Protein AF-A0A3S5ADU7-F1 (afdb_monomer_lite)

Radius of gyration: 14.95 Å; chains: 1; bounding box: 39×35×37 Å

pLDDT: mean 92.27, std 6.53, range [70.06, 98.0]

InterPro domains:
  IPR007109 Brix domain [PF04427] (1-103)
  IPR007109 Brix domain [PS50833] (1-103)
  IPR044281 U3 snoRNP protein/Ribosome production factor 1 [PTHR22734] (1-103)

Secondary structure (DSSP, 8-state):
--EEEEEEEETTEEEEEEEEETTT--EEEEE--S---HHHHHHTT----PPPP-SPPEEEEES--SHHHHHHHHHHHTTSPPPPTT---EEEEEEETTEEEE-

Structure (mmCIF, N/CA/C/O backbone):
data_AF-A0A3S5ADU7-F1
#
_entry.id   AF-A0A3S5ADU7-F1
#
loop_
_atom_site.group_PDB
_atom_site.id
_atom_site.type_symbol
_atom_site.label_atom_id
_atom_site.label_alt_id
_atom_site.label_comp_id
_atom_site.label_asym_id
_atom_site.label_entity_id
_atom_site.label_seq_id
_atom_site.pdbx_PDB_ins_code
_atom_site.Cartn_x
_atom_site.Cartn_y
_atom_site.Cartn_z
_atom_site.occupancy
_atom_site.B_iso_or_equiv
_atom_site.auth_seq_id
_atom_site.auth_comp_id
_atom_site.auth_asym_id
_atom_site.auth_atom_id
_atom_site.pdbx_PDB_model_num
ATOM 1 N N . VAL A 1 1 ? -16.856 -7.623 -3.854 1.00 73.25 1 VAL A N 1
ATOM 2 C CA . VAL A 1 1 ? -15.471 -7.119 -3.997 1.00 73.25 1 VAL A CA 1
ATOM 3 C C . VAL A 1 1 ? -15.407 -5.799 -3.259 1.00 73.25 1 VAL A C 1
ATOM 5 O O . VAL A 1 1 ? -16.233 -4.946 -3.556 1.00 73.25 1 VAL A O 1
ATOM 8 N N . THR A 1 2 ? -14.544 -5.679 -2.251 1.00 91.25 2 THR A N 1
ATOM 9 C CA . THR A 1 2 ? -14.412 -4.461 -1.428 1.00 91.25 2 THR A CA 1
ATOM 10 C C . THR A 1 2 ? -13.353 -3.518 -1.977 1.00 91.25 2 THR A C 1
ATOM 12 O O . THR A 1 2 ? -13.516 -2.312 -1.874 1.00 91.25 2 THR A O 1
ATOM 15 N N . ASP A 1 3 ? -12.320 -4.062 -2.620 1.00 95.06 3 ASP A N 1
ATOM 16 C CA . ASP A 1 3 ? -11.136 -3.320 -3.037 1.00 95.06 3 ASP A CA 1
ATOM 17 C C . ASP A 1 3 ? -10.681 -3.756 -4.426 1.00 95.06 3 ASP A C 1
ATOM 19 O O . ASP A 1 3 ? -10.745 -4.938 -4.775 1.00 95.06 3 ASP A O 1
ATOM 23 N N . VAL A 1 4 ? -10.183 -2.800 -5.206 1.00 96.50 4 VAL A N 1
ATOM 24 C CA . VAL A 1 4 ? -9.485 -3.031 -6.471 1.00 96.50 4 VAL A CA 1
ATOM 25 C C . VAL A 1 4 ? -8.054 -2.544 -6.317 1.00 96.50 4 VAL A C 1
ATOM 27 O O . VAL A 1 4 ? -7.813 -1.388 -5.967 1.00 96.50 4 VAL A O 1
ATOM 30 N N . ILE A 1 5 ? -7.106 -3.435 -6.597 1.00 96.94 5 ILE A N 1
ATOM 31 C CA . ILE A 1 5 ? -5.678 -3.129 -6.598 1.00 96.94 5 ILE A CA 1
ATOM 32 C C . ILE A 1 5 ? -5.164 -3.272 -8.028 1.00 96.94 5 ILE A C 1
ATOM 34 O O . ILE A 1 5 ? -5.277 -4.342 -8.622 1.00 96.94 5 ILE A O 1
ATOM 38 N N . VAL A 1 6 ? -4.594 -2.196 -8.566 1.00 97.44 6 VAL A N 1
ATOM 39 C CA . VAL A 1 6 ? -3.959 -2.176 -9.888 1.00 97.44 6 VAL A CA 1
ATOM 40 C C . VAL A 1 6 ? -2.468 -1.937 -9.703 1.00 97.44 6 VAL A C 1
ATOM 42 O O . VAL A 1 6 ? -2.063 -0.966 -9.063 1.00 97.44 6 VAL A O 1
ATOM 45 N N . LEU A 1 7 ? 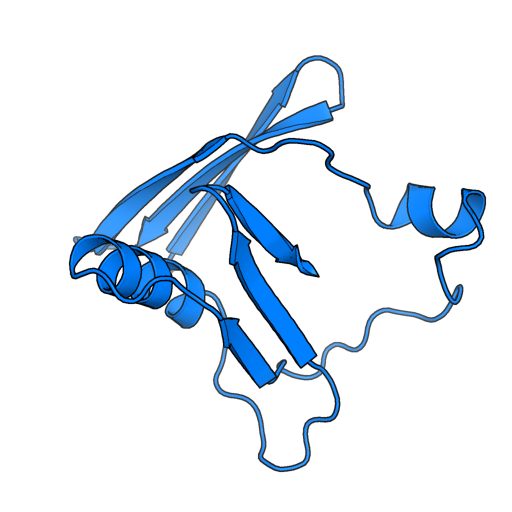-1.660 -2.834 -10.259 1.00 97.31 7 LEU A N 1
ATOM 46 C CA . LEU A 1 7 ? -0.209 -2.711 -10.321 1.00 97.31 7 LEU A CA 1
ATOM 47 C C . LEU A 1 7 ? 0.185 -2.339 -11.744 1.00 97.31 7 LEU A C 1
ATOM 49 O O . LEU A 1 7 ? -0.203 -3.026 -12.687 1.00 97.31 7 LEU A O 1
ATOM 53 N N . ASN A 1 8 ? 0.962 -1.270 -11.870 1.00 97.19 8 ASN A N 1
ATOM 54 C CA . ASN A 1 8 ? 1.618 -0.913 -13.117 1.00 97.19 8 ASN A CA 1
ATOM 55 C C . ASN A 1 8 ? 3.101 -1.266 -13.029 1.00 97.19 8 ASN A C 1
ATOM 57 O O . ASN A 1 8 ? 3.698 -1.282 -11.945 1.00 97.19 8 ASN A O 1
ATOM 61 N N . GLU A 1 9 ? 3.678 -1.545 -14.188 1.00 97.00 9 GLU A N 1
ATOM 62 C CA . GLU A 1 9 ? 5.094 -1.826 -14.331 1.00 97.00 9 GLU A CA 1
ATOM 63 C C . GLU A 1 9 ? 5.692 -1.100 -15.530 1.00 97.00 9 GLU A C 1
ATOM 65 O O . GLU A 1 9 ? 5.020 -0.819 -16.525 1.00 97.00 9 GLU A O 1
ATOM 70 N N . THR A 1 10 ? 7.000 -0.887 -15.449 1.00 96.06 10 THR A N 1
ATOM 71 C CA . THR A 1 10 ? 7.830 -0.480 -16.573 1.00 96.06 10 THR A CA 1
ATOM 72 C C . THR A 1 10 ? 8.926 -1.525 -16.756 1.00 96.06 10 THR A C 1
ATOM 74 O O . THR A 1 10 ? 9.807 -1.677 -15.911 1.00 96.06 10 THR A O 1
ATOM 77 N N . ARG A 1 11 ? 8.892 -2.244 -17.888 1.00 94.06 11 ARG A N 1
ATOM 78 C CA . ARG A 1 11 ? 9.909 -3.241 -18.288 1.00 94.06 11 ARG A CA 1
ATOM 79 C C . ARG A 1 11 ? 10.140 -4.343 -17.238 1.00 94.06 11 ARG A C 1
ATOM 81 O O . ARG A 1 11 ? 11.286 -4.635 -16.905 1.00 94.06 11 ARG A O 1
ATOM 88 N N . GLY A 1 12 ? 9.078 -4.937 -16.697 1.00 91.56 12 GLY A N 1
ATOM 89 C CA . GLY A 1 12 ? 9.202 -5.997 -15.689 1.00 91.56 12 GLY A CA 1
ATOM 90 C C . GLY A 1 12 ? 9.399 -5.505 -14.251 1.00 91.56 12 GLY A C 1
ATOM 91 O O . GLY A 1 12 ? 9.394 -6.318 -13.330 1.00 91.56 12 GLY A O 1
ATOM 92 N N . THR A 1 13 ? 9.589 -4.196 -14.030 1.00 92.75 13 THR A N 1
ATOM 93 C CA . THR A 1 13 ? 9.738 -3.621 -12.683 1.00 92.75 13 THR A CA 1
ATOM 94 C C . THR A 1 13 ? 8.459 -2.887 -12.275 1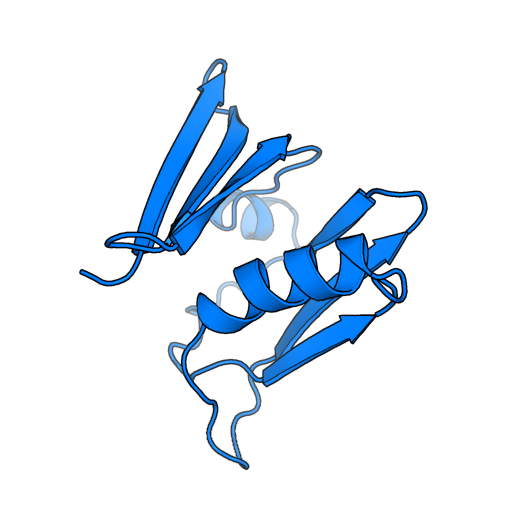.00 92.75 13 THR A C 1
ATOM 96 O O . THR A 1 13 ? 8.087 -1.925 -12.952 1.00 92.75 13 THR A O 1
ATOM 99 N N . PRO A 1 14 ? 7.792 -3.274 -11.170 1.00 95.94 14 PRO A N 1
ATOM 100 C CA . PRO A 1 14 ? 6.634 -2.545 -10.660 1.00 95.94 14 PRO A CA 1
ATOM 101 C C . PRO A 1 14 ? 7.003 -1.124 -10.226 1.00 95.94 14 PRO A C 1
ATOM 103 O O . PRO A 1 14 ? 7.943 -0.939 -9.452 1.00 95.94 14 PRO A O 1
ATOM 106 N N . ASP A 1 15 ? 6.241 -0.131 -10.681 1.00 96.81 15 ASP A N 1
ATOM 107 C CA . ASP A 1 15 ? 6.533 1.291 -10.449 1.00 96.81 15 ASP A CA 1
ATOM 108 C C . ASP A 1 15 ? 5.356 2.082 -9.861 1.00 96.81 15 ASP A C 1
ATOM 110 O O . ASP A 1 15 ? 5.560 3.139 -9.261 1.00 96.81 15 ASP A O 1
ATOM 114 N N . ALA A 1 16 ? 4.126 1.572 -9.955 1.00 97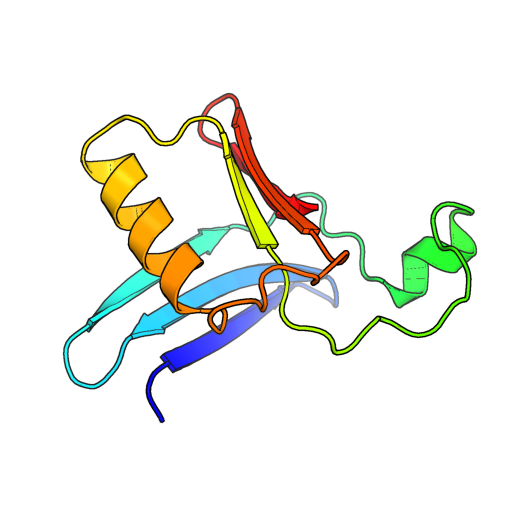.44 16 ALA A N 1
ATOM 115 C CA . ALA A 1 16 ? 2.966 2.201 -9.344 1.00 97.44 16 ALA A CA 1
ATOM 116 C C . ALA A 1 16 ? 1.952 1.185 -8.820 1.00 97.44 16 ALA A C 1
ATOM 118 O O . ALA A 1 16 ? 1.687 0.147 -9.426 1.00 97.44 16 ALA A O 1
ATOM 119 N N . LEU A 1 17 ? 1.338 1.543 -7.697 1.00 97.25 17 LEU A N 1
ATOM 120 C CA . LEU A 1 17 ? 0.268 0.803 -7.045 1.00 97.25 17 LEU A CA 1
ATOM 121 C C . LEU A 1 17 ? -0.937 1.725 -6.882 1.00 97.25 17 LEU A C 1
ATOM 123 O O . LEU A 1 17 ? -0.830 2.793 -6.280 1.00 97.25 17 LEU A O 1
ATOM 127 N N . ILE A 1 18 ? -2.092 1.313 -7.388 1.00 98.00 18 ILE A N 1
ATOM 128 C CA . ILE A 1 18 ? -3.357 2.023 -7.208 1.00 98.00 18 ILE A CA 1
ATOM 129 C C . ILE A 1 18 ? -4.273 1.147 -6.367 1.00 98.00 18 ILE A C 1
ATOM 131 O O . ILE A 1 18 ? -4.512 -0.009 -6.703 1.00 98.00 18 ILE A O 1
ATOM 135 N N . VAL A 1 19 ? -4.793 1.712 -5.285 1.00 97.69 19 VAL A N 1
ATOM 136 C CA . VAL A 1 19 ? -5.732 1.064 -4.370 1.00 97.69 19 VAL A CA 1
ATOM 137 C C . VAL A 1 19 ? -7.037 1.840 -4.404 1.00 97.69 19 VAL A C 1
ATOM 139 O O . VAL A 1 19 ? -7.037 3.029 -4.094 1.00 97.69 19 VAL A O 1
ATOM 142 N N . SER A 1 20 ? -8.138 1.184 -4.760 1.00 97.38 20 SER A N 1
ATOM 143 C CA . SER A 1 20 ? -9.472 1.782 -4.804 1.00 97.38 20 SER A CA 1
ATOM 144 C C . SER A 1 20 ? -10.451 0.977 -3.957 1.00 97.38 20 SER A C 1
ATOM 146 O O . SER A 1 20 ? -10.691 -0.198 -4.228 1.00 97.38 20 SER A O 1
ATOM 148 N N . HIS A 1 21 ? -11.007 1.624 -2.935 1.00 96.69 21 HIS A N 1
ATOM 149 C CA . HIS A 1 21 ? -12.033 1.054 -2.061 1.00 96.69 21 HIS A CA 1
ATOM 150 C C . HIS A 1 21 ? -13.414 1.251 -2.711 1.00 96.69 21 HIS A C 1
ATOM 152 O O . HIS A 1 21 ? -13.775 2.365 -3.085 1.00 96.69 21 HIS A O 1
ATOM 158 N N . LEU A 1 22 ? -14.208 0.192 -2.842 1.00 95.75 22 LEU A N 1
ATOM 159 C CA . LEU A 1 22 ? -15.529 0.186 -3.481 1.00 95.75 22 LEU A CA 1
ATOM 160 C C . LEU A 1 22 ? -16.672 0.178 -2.446 1.00 95.75 22 LEU A C 1
ATOM 162 O O . LEU A 1 22 ? -16.473 -0.244 -1.307 1.00 95.75 22 LEU A O 1
ATOM 166 N N . PRO A 1 23 ? -17.902 0.580 -2.824 1.00 93.50 23 PRO A N 1
ATOM 167 C CA . PRO A 1 23 ? -18.296 1.174 -4.111 1.00 93.50 23 PRO A CA 1
ATOM 168 C C . PRO A 1 23 ? -17.997 2.678 -4.229 1.00 93.50 23 PRO A C 1
ATOM 170 O O . PRO A 1 23 ? -17.869 3.179 -5.340 1.00 93.50 23 PRO A O 1
ATOM 173 N N . PHE A 1 24 ? -17.860 3.390 -3.106 1.00 92.62 24 PHE A N 1
ATOM 174 C CA . PHE A 1 24 ? -17.650 4.849 -3.055 1.00 92.62 24 PHE A CA 1
ATOM 175 C C . PHE A 1 24 ? -16.510 5.235 -2.103 1.00 92.62 24 PHE A C 1
ATOM 177 O O . PHE A 1 24 ? -16.548 6.274 -1.442 1.00 92.62 24 PHE A O 1
ATOM 184 N N . GLY A 1 25 ? -15.521 4.355 -1.965 1.00 93.25 25 GLY A N 1
ATOM 185 C CA . GLY A 1 25 ? -14.357 4.593 -1.129 1.00 93.25 25 GLY A CA 1
ATOM 186 C C . GLY A 1 25 ? -13.277 5.412 -1.846 1.00 93.25 25 GLY A C 1
ATOM 187 O O . GLY A 1 25 ? -13.388 5.743 -3.029 1.00 93.25 25 GLY A O 1
ATOM 188 N N . PRO A 1 26 ? -12.219 5.802 -1.121 1.00 97.00 26 PRO A N 1
ATOM 189 C CA . PRO A 1 26 ? -11.121 6.562 -1.698 1.00 97.00 26 PRO A CA 1
ATOM 190 C C . PRO A 1 26 ? -10.283 5.723 -2.669 1.00 97.00 26 PRO A C 1
ATOM 192 O O . PRO A 1 26 ? -10.105 4.517 -2.487 1.00 97.00 26 PRO A O 1
ATOM 195 N N . THR A 1 27 ? -9.669 6.415 -3.630 1.00 97.19 27 THR A N 1
ATOM 196 C CA . THR A 1 27 ? -8.595 5.873 -4.467 1.00 97.19 27 THR A CA 1
ATOM 197 C C . THR A 1 27 ? -7.275 6.537 -4.093 1.00 97.19 27 THR A C 1
ATOM 199 O O . THR A 1 27 ? -7.182 7.764 -4.069 1.00 97.19 27 THR A O 1
ATOM 202 N N . ALA A 1 28 ? -6.253 5.734 -3.809 1.00 97.31 28 ALA A N 1
ATOM 203 C CA . ALA A 1 28 ? -4.892 6.185 -3.549 1.00 97.31 28 ALA A CA 1
ATOM 204 C C . ALA A 1 28 ? -3.941 5.618 -4.603 1.00 97.31 28 ALA A C 1
ATOM 206 O O . ALA A 1 28 ? -3.982 4.428 -4.909 1.00 97.31 28 ALA A O 1
ATOM 207 N N . LYS A 1 29 ? -3.076 6.480 -5.137 1.00 97.75 29 LYS A N 1
ATOM 208 C CA . LYS A 1 29 ? -1.998 6.106 -6.051 1.00 97.75 29 LYS A CA 1
ATOM 209 C C . LYS A 1 29 ? -0.667 6.286 -5.334 1.00 97.75 29 LYS A C 1
ATOM 211 O O . LYS A 1 29 ? -0.381 7.372 -4.837 1.00 97.75 29 LYS A O 1
ATOM 216 N N . PHE A 1 30 ? 0.135 5.234 -5.323 1.00 96.88 30 PHE A N 1
ATOM 217 C CA . PHE A 1 30 ? 1.478 5.207 -4.768 1.00 96.88 30 PHE A CA 1
ATOM 218 C C . PHE A 1 30 ? 2.474 4.969 -5.895 1.00 96.88 30 PHE A C 1
ATOM 220 O O . PHE A 1 30 ? 2.240 4.127 -6.763 1.00 96.88 30 PHE A O 1
ATOM 227 N N . THR A 1 31 ? 3.588 5.689 -5.860 1.00 97.12 31 THR A N 1
ATOM 228 C CA . THR A 1 31 ? 4.760 5.352 -6.670 1.00 97.12 31 THR A CA 1
ATOM 229 C C . THR A 1 31 ? 5.623 4.390 -5.868 1.00 97.12 31 THR A C 1
ATOM 231 O O . THR A 1 31 ? 5.880 4.619 -4.685 1.00 97.12 31 THR A O 1
ATOM 234 N N . LEU A 1 32 ? 6.035 3.299 -6.497 1.00 96.69 32 LEU A N 1
ATOM 235 C CA . LEU A 1 32 ? 6.874 2.282 -5.891 1.00 96.69 32 LEU A CA 1
ATOM 236 C C . LEU A 1 32 ? 8.332 2.544 -6.264 1.00 96.69 32 LEU A C 1
ATOM 238 O O . LEU A 1 32 ? 8.660 2.772 -7.425 1.00 96.69 32 LEU A O 1
ATOM 242 N N . PHE A 1 33 ? 9.211 2.475 -5.271 1.00 93.94 33 PHE A N 1
ATOM 243 C CA . PHE A 1 33 ? 10.652 2.605 -5.457 1.00 93.94 33 PHE A CA 1
ATOM 244 C C . PHE A 1 33 ? 11.356 1.452 -4.754 1.00 93.94 33 PHE A C 1
ATOM 246 O O . PHE A 1 33 ? 10.917 1.014 -3.690 1.00 93.94 33 PHE A O 1
ATOM 253 N N . ASN A 1 34 ? 12.471 0.989 -5.326 1.00 92.50 34 ASN A N 1
ATOM 254 C CA . ASN A 1 34 ? 13.301 -0.079 -4.758 1.00 92.50 34 ASN A CA 1
ATOM 255 C C . ASN A 1 34 ? 12.507 -1.357 -4.433 1.00 92.50 34 ASN A C 1
ATOM 257 O O . ASN A 1 34 ? 12.670 -1.955 -3.367 1.00 92.50 34 ASN A O 1
ATOM 261 N N . VAL A 1 35 ? 11.625 -1.762 -5.350 1.00 92.81 35 VAL A N 1
ATOM 262 C CA . VAL A 1 35 ? 10.847 -2.994 -5.215 1.00 92.81 35 VAL A CA 1
ATOM 263 C C . VAL A 1 35 ? 11.789 -4.184 -5.348 1.00 92.81 35 VAL A C 1
ATOM 265 O O . VAL A 1 35 ? 12.450 -4.344 -6.369 1.00 92.81 35 VAL A O 1
ATOM 268 N N . LEU A 1 36 ? 11.838 -5.021 -4.314 1.00 90.38 36 LEU A N 1
ATOM 269 C CA . LEU A 1 36 ? 12.531 -6.304 -4.349 1.00 90.38 36 LEU A CA 1
ATOM 270 C C . LEU A 1 36 ? 11.487 -7.422 -4.337 1.00 90.38 36 LEU A C 1
ATOM 272 O O . LEU A 1 36 ? 10.870 -7.667 -3.294 1.00 90.38 36 LEU A O 1
ATOM 276 N N . PRO A 1 37 ? 11.255 -8.089 -5.479 1.00 88.75 37 PRO A N 1
ATOM 277 C CA . PRO A 1 37 ? 10.360 -9.226 -5.537 1.00 88.75 37 PRO A CA 1
ATOM 278 C C . PRO A 1 37 ? 10.858 -10.364 -4.652 1.00 88.75 37 PRO A C 1
ATOM 280 O O . PRO A 1 37 ? 12.053 -10.624 -4.524 1.00 88.75 37 PRO A O 1
ATOM 283 N N . ARG A 1 38 ? 9.919 -11.108 -4.068 1.00 85.75 38 ARG A N 1
ATOM 284 C CA . ARG A 1 38 ? 10.245 -12.240 -3.194 1.00 85.75 38 ARG A CA 1
ATOM 285 C C . ARG A 1 38 ? 11.110 -13.299 -3.888 1.00 85.75 38 ARG A C 1
ATOM 287 O O . ARG A 1 38 ? 11.985 -13.861 -3.240 1.00 85.75 38 ARG A O 1
ATOM 294 N N . HIS A 1 39 ? 10.853 -13.578 -5.167 1.00 85.38 39 HIS A N 1
ATOM 295 C CA . HIS A 1 39 ? 11.614 -14.575 -5.925 1.00 85.38 39 HIS A CA 1
ATOM 296 C C . HIS A 1 39 ? 13.096 -14.191 -6.067 1.00 85.38 39 HIS A C 1
ATOM 298 O O . HIS A 1 39 ? 13.946 -15.074 -6.070 1.00 85.38 39 HIS A O 1
ATOM 304 N N . ASP A 1 40 ? 13.412 -12.894 -6.054 1.00 85.88 40 ASP A N 1
ATOM 305 C CA . ASP A 1 40 ? 14.791 -12.398 -6.085 1.00 85.88 40 ASP A CA 1
ATOM 306 C C . ASP A 1 40 ? 15.437 -12.352 -4.692 1.00 85.88 40 ASP A C 1
ATOM 308 O O . ASP A 1 40 ? 16.660 -12.412 -4.559 1.00 85.88 40 ASP A O 1
ATOM 312 N N . MET A 1 41 ? 14.642 -12.272 -3.616 1.00 83.94 41 MET A N 1
ATOM 313 C CA . MET A 1 41 ? 15.173 -12.197 -2.247 1.00 83.94 41 MET A CA 1
ATOM 314 C C . MET A 1 41 ? 15.984 -13.435 -1.847 1.00 83.94 41 MET A C 1
ATOM 316 O O . MET A 1 41 ? 16.944 -13.311 -1.083 1.00 83.94 41 MET A O 1
ATOM 320 N N . GLU A 1 42 ? 15.600 -14.616 -2.336 1.00 82.44 42 GLU A N 1
ATOM 321 C CA . GLU A 1 42 ? 16.328 -15.866 -2.088 1.00 82.44 42 GLU A CA 1
ATOM 322 C C . GLU A 1 42 ? 17.709 -15.837 -2.751 1.00 82.44 42 GLU A C 1
ATOM 324 O O . GLU A 1 42 ? 18.707 -16.117 -2.087 1.00 82.44 42 GLU A O 1
ATOM 329 N N . ALA A 1 43 ? 17.791 -15.379 -4.006 1.00 81.62 43 ALA A N 1
ATOM 330 C CA . ALA A 1 43 ? 19.055 -15.212 -4.726 1.00 81.62 43 ALA A CA 1
ATOM 331 C C . ALA A 1 43 ? 19.997 -14.195 -4.051 1.00 81.62 43 ALA A C 1
ATOM 333 O O . ALA A 1 43 ? 21.216 -14.330 -4.116 1.00 81.62 43 ALA A O 1
ATOM 334 N N . LEU A 1 44 ? 19.438 -13.201 -3.355 1.00 78.44 44 LEU A N 1
ATOM 335 C CA . LEU A 1 44 ? 20.184 -12.180 -2.613 1.00 78.44 44 LEU A CA 1
ATOM 336 C C . LEU A 1 44 ? 20.599 -12.616 -1.194 1.00 78.44 44 LEU A C 1
ATOM 338 O O . LEU A 1 44 ? 21.110 -11.791 -0.434 1.00 78.44 44 LEU A O 1
ATOM 342 N N . GLY A 1 45 ? 20.337 -13.867 -0.793 1.00 76.19 45 GLY A N 1
ATOM 343 C CA . GLY A 1 45 ? 20.645 -14.371 0.553 1.00 76.19 45 GLY A CA 1
ATOM 344 C C . GLY A 1 45 ? 19.837 -13.701 1.672 1.00 76.19 45 GLY A C 1
ATOM 345 O O . GLY A 1 45 ? 20.199 -13.787 2.842 1.00 76.19 45 GLY A O 1
ATOM 346 N N . ARG A 1 46 ? 18.750 -13.001 1.320 1.00 75.19 46 ARG A N 1
ATOM 347 C CA . ARG A 1 46 ? 17.845 -12.308 2.256 1.00 75.19 46 ARG A CA 1
ATOM 348 C C . ARG A 1 46 ? 16.529 -13.059 2.466 1.00 75.19 46 ARG A C 1
ATOM 350 O O . ARG A 1 46 ? 15.738 -12.677 3.325 1.00 75.19 46 ARG A O 1
ATOM 357 N N . GLY A 1 47 ? 16.274 -14.092 1.666 1.00 71.44 47 GLY A N 1
ATOM 358 C CA . GLY A 1 47 ? 15.139 -14.997 1.801 1.00 71.44 47 GLY A CA 1
ATOM 359 C C . GLY A 1 47 ? 15.475 -16.201 2.679 1.00 71.44 47 GLY A C 1
ATOM 360 O O . GLY A 1 47 ? 16.605 -16.674 2.703 1.00 71.44 47 GLY A O 1
ATOM 361 N N . THR A 1 48 ? 14.476 -16.727 3.385 1.00 70.06 48 THR A N 1
ATOM 362 C CA . THR A 1 48 ? 14.618 -17.942 4.205 1.00 70.06 48 THR A CA 1
ATOM 363 C C . THR A 1 48 ? 14.391 -19.234 3.412 1.00 70.06 48 THR A C 1
ATOM 365 O O . THR A 1 48 ? 14.469 -20.314 3.991 1.00 70.06 48 THR A O 1
ATOM 368 N N . GLY A 1 49 ? 14.014 -19.150 2.127 1.00 71.62 49 GLY A N 1
ATOM 369 C CA . GLY A 1 49 ? 13.559 -20.290 1.311 1.00 71.62 49 GLY A CA 1
ATOM 370 C C . GLY A 1 49 ? 12.248 -20.934 1.794 1.00 71.62 49 GLY A C 1
ATOM 371 O O . GLY A 1 49 ? 11.706 -21.837 1.160 1.00 71.62 49 GLY A O 1
ATOM 372 N N . ALA A 1 50 ? 11.708 -20.485 2.932 1.00 75.75 50 ALA A N 1
ATOM 373 C CA . ALA A 1 50 ? 10.512 -21.041 3.545 1.00 75.75 50 ALA A CA 1
ATOM 374 C C . ALA A 1 50 ? 9.251 -20.439 2.923 1.00 75.75 50 ALA A C 1
ATOM 376 O O . ALA A 1 50 ? 9.187 -19.233 2.677 1.00 75.75 50 ALA A O 1
ATOM 377 N N . LYS A 1 51 ? 8.208 -21.255 2.727 1.00 81.94 51 LYS A N 1
ATOM 378 C CA . LYS A 1 51 ? 6.902 -20.806 2.209 1.00 81.94 51 LYS A CA 1
ATOM 379 C C . LYS A 1 51 ? 6.342 -19.638 3.034 1.00 81.94 51 LYS A C 1
ATOM 381 O O . LYS A 1 51 ? 6.469 -19.619 4.256 1.00 81.94 51 LYS A O 1
ATOM 386 N N . MET A 1 52 ? 5.707 -18.665 2.368 1.00 84.06 52 MET A N 1
ATOM 387 C CA . MET A 1 52 ? 5.117 -17.513 3.059 1.00 84.06 52 MET A CA 1
ATOM 388 C C . MET A 1 52 ? 3.988 -17.969 3.994 1.00 84.06 52 MET A C 1
ATOM 390 O O . MET A 1 52 ? 3.069 -18.645 3.524 1.00 84.06 52 MET A O 1
ATOM 394 N N . PRO A 1 53 ? 3.994 -17.577 5.281 1.00 85.56 53 PRO A N 1
ATOM 395 C CA . PRO A 1 53 ? 2.878 -17.856 6.169 1.00 85.56 53 PRO A CA 1
ATOM 396 C C . PRO A 1 53 ? 1.593 -17.210 5.644 1.00 85.56 53 PRO A C 1
ATOM 398 O O . PRO A 1 53 ? 1.564 -16.013 5.351 1.00 85.56 53 PRO A O 1
ATOM 401 N N . GLN A 1 54 ? 0.516 -17.990 5.571 1.00 88.25 54 GLN A N 1
ATOM 402 C CA . GLN A 1 54 ? -0.813 -17.497 5.186 1.00 88.25 54 GLN A CA 1
ATOM 403 C C . GLN A 1 54 ? -1.594 -16.896 6.363 1.00 88.25 54 GLN A C 1
ATOM 405 O O . GLN A 1 54 ? -2.686 -16.368 6.171 1.00 88.25 54 GLN A O 1
ATOM 410 N N . ALA A 1 55 ? -1.031 -16.946 7.576 1.00 91.75 55 ALA A N 1
ATOM 411 C CA . ALA A 1 55 ? -1.617 -16.315 8.750 1.00 91.75 55 ALA A CA 1
ATOM 412 C C . ALA A 1 55 ? -1.843 -14.813 8.512 1.00 91.75 55 ALA A C 1
ATOM 414 O O . ALA A 1 55 ? -1.044 -14.140 7.847 1.00 91.75 55 ALA A O 1
ATOM 415 N N . PHE A 1 56 ? -2.935 -14.296 9.069 1.00 94.88 56 PHE A N 1
ATOM 416 C CA . PHE A 1 56 ? -3.269 -12.879 9.001 1.00 94.88 56 PHE A CA 1
ATOM 417 C C . PHE A 1 56 ? -2.252 -12.064 9.801 1.00 94.88 56 PHE A C 1
ATOM 419 O O . PHE A 1 56 ? -2.012 -12.384 10.966 1.00 94.88 56 PHE A O 1
ATOM 426 N N . PRO A 1 57 ? -1.604 -11.064 9.187 1.00 95.62 57 PRO A N 1
ATOM 427 C CA . PRO A 1 57 ? -0.506 -10.353 9.816 1.00 95.62 57 PRO A CA 1
ATOM 428 C C . PRO A 1 57 ? -1.005 -9.334 10.842 1.00 95.62 57 PRO A C 1
ATOM 430 O O . PRO A 1 57 ? -2.007 -8.657 10.622 1.00 95.62 57 PRO A O 1
ATOM 433 N N . GLN A 1 58 ? -0.252 -9.156 11.922 1.00 95.38 58 GLN A N 1
ATOM 434 C CA . GLN A 1 58 ? -0.322 -7.935 12.712 1.00 95.38 58 GLN A CA 1
ATOM 435 C C . GLN A 1 58 ? 0.303 -6.783 11.922 1.00 95.38 58 GLN A C 1
ATOM 437 O O . GLN A 1 58 ? 1.351 -6.952 11.298 1.00 95.38 58 GLN A O 1
ATOM 442 N N . LEU A 1 59 ? -0.337 -5.615 11.939 1.00 96.12 59 LEU A N 1
ATOM 443 C CA . LEU A 1 59 ? 0.155 -4.431 11.240 1.00 96.12 59 LEU A CA 1
ATOM 444 C C . LEU A 1 59 ? 0.812 -3.465 12.222 1.00 96.12 59 LEU A C 1
ATOM 446 O O . LEU A 1 59 ? 0.153 -2.957 13.132 1.00 96.12 59 LEU A O 1
ATOM 450 N N . LEU A 1 60 ? 2.083 -3.159 11.992 1.00 96.00 60 LEU A N 1
ATOM 451 C CA . LEU A 1 60 ? 2.810 -2.121 12.710 1.00 96.00 60 LEU A CA 1
ATOM 452 C C . LEU A 1 60 ? 2.912 -0.878 11.833 1.00 96.00 60 LEU A C 1
ATOM 454 O O . LEU A 1 60 ? 3.461 -0.929 10.736 1.00 96.00 60 LEU A O 1
ATOM 458 N N . PHE A 1 61 ? 2.385 0.239 12.333 1.00 96.25 61 PHE A N 1
ATOM 459 C CA . PHE A 1 61 ? 2.497 1.541 11.684 1.00 96.25 61 P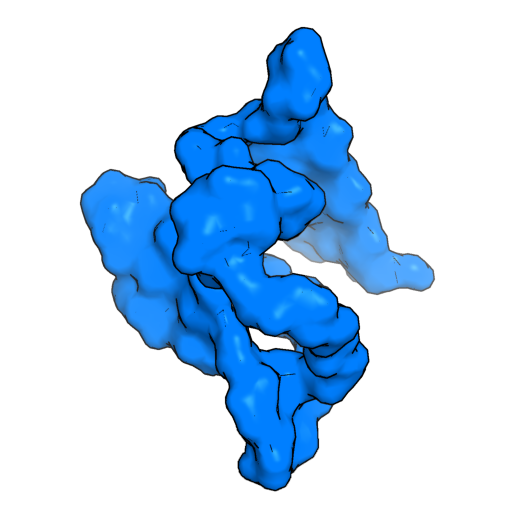HE A CA 1
ATOM 460 C C . PHE A 1 61 ? 3.406 2.452 12.502 1.00 96.25 61 PHE A C 1
ATOM 462 O O . PHE A 1 61 ? 3.179 2.622 13.700 1.00 96.25 61 PHE A O 1
ATOM 469 N N . HIS A 1 62 ? 4.387 3.066 11.849 1.00 95.88 62 HIS A N 1
ATOM 470 C CA . HIS A 1 62 ? 5.232 4.109 12.430 1.00 95.88 62 HIS A CA 1
ATOM 471 C C . HIS A 1 62 ? 5.185 5.361 11.543 1.00 95.88 62 HIS A C 1
ATOM 473 O O . HIS A 1 62 ? 5.165 5.249 10.319 1.00 95.88 62 HIS A O 1
ATOM 479 N N . GLY A 1 63 ? 5.119 6.548 12.147 1.00 93.62 63 GLY A N 1
ATOM 480 C CA . GLY A 1 63 ? 4.857 7.797 11.421 1.00 93.62 63 GLY A CA 1
ATOM 481 C C . GLY A 1 63 ? 3.386 7.953 11.006 1.00 93.62 63 GLY A C 1
ATOM 482 O O . GLY A 1 63 ? 2.484 7.482 11.707 1.00 93.62 63 GLY A O 1
ATOM 483 N N . LEU A 1 64 ? 3.132 8.647 9.886 1.00 94.00 64 LEU A N 1
ATOM 484 C CA . LEU A 1 64 ? 1.781 8.931 9.359 1.00 94.00 64 LEU A CA 1
ATOM 485 C C . LEU A 1 64 ? 0.846 9.626 10.375 1.00 94.00 64 LEU A C 1
ATOM 487 O O . LEU A 1 64 ? -0.352 9.343 10.439 1.00 94.00 64 LEU A O 1
ATOM 491 N N . THR A 1 65 ? 1.385 10.537 11.188 1.00 94.75 65 THR A N 1
ATOM 492 C CA . THR A 1 65 ? 0.655 11.193 12.290 1.00 94.75 65 THR A CA 1
ATOM 493 C C . THR A 1 65 ? -0.250 12.337 11.837 1.00 94.75 65 THR A C 1
ATOM 495 O O . THR A 1 65 ? -1.219 12.651 12.528 1.00 94.75 65 THR A O 1
ATOM 498 N N . THR A 1 66 ? 0.026 12.935 10.676 1.00 95.94 66 THR A N 1
ATOM 499 C CA . THR A 1 66 ? -0.765 14.037 10.108 1.00 95.94 66 THR A CA 1
ATOM 500 C C . THR A 1 66 ? -2.178 13.577 9.718 1.00 95.94 66 THR A C 1
ATOM 502 O O . THR A 1 66 ? -2.390 12.384 9.492 1.00 95.94 66 THR A O 1
ATOM 505 N N . PRO A 1 67 ? -3.165 14.481 9.564 1.00 97.38 67 PRO A N 1
ATOM 506 C CA . PRO A 1 67 ? -4.512 14.096 9.123 1.00 97.38 67 PRO A CA 1
ATOM 507 C C . PRO A 1 67 ? -4.524 13.333 7.789 1.00 97.38 67 PRO A C 1
ATOM 509 O O . PRO A 1 67 ? -5.248 12.348 7.633 1.00 97.38 67 PRO A O 1
ATOM 512 N N . LEU A 1 68 ? -3.671 13.741 6.841 1.00 95.75 68 LEU A N 1
ATOM 513 C CA . LEU A 1 68 ? -3.471 13.015 5.587 1.00 95.75 68 LEU A CA 1
ATOM 514 C C . LEU A 1 68 ? -2.815 11.650 5.834 1.00 95.75 68 LEU A C 1
ATOM 516 O O . LEU A 1 68 ? -3.282 10.646 5.297 1.00 95.75 68 LEU A O 1
ATOM 520 N N . GLY A 1 69 ? -1.789 11.596 6.686 1.00 95.75 69 GLY A N 1
ATOM 521 C CA . GLY A 1 69 ? -1.126 10.358 7.088 1.00 95.75 69 GLY A CA 1
ATOM 522 C C . GLY A 1 69 ? -2.098 9.346 7.694 1.00 95.75 69 GLY A C 1
ATOM 523 O O . GLY A 1 69 ? -2.112 8.190 7.278 1.00 95.75 69 GLY A O 1
ATOM 524 N N . GLN A 1 70 ? -2.999 9.777 8.581 1.00 96.38 70 GLN A N 1
ATOM 525 C CA . GLN A 1 70 ? -4.027 8.905 9.159 1.00 96.38 70 GLN A CA 1
ATOM 526 C C . GLN A 1 70 ? -5.017 8.390 8.106 1.00 96.38 70 GLN A C 1
ATOM 528 O O . GLN A 1 70 ? -5.476 7.245 8.191 1.00 96.38 70 GLN A O 1
ATOM 533 N N . ARG A 1 71 ? -5.324 9.191 7.077 1.00 96.56 71 ARG A N 1
ATOM 534 C CA . ARG A 1 71 ? -6.140 8.743 5.940 1.00 96.56 71 ARG A CA 1
ATOM 535 C C . ARG A 1 71 ? -5.413 7.673 5.126 1.00 96.56 71 ARG A C 1
ATOM 537 O O . ARG A 1 71 ? -6.002 6.630 4.856 1.00 96.56 71 ARG A O 1
ATOM 544 N N . VAL A 1 72 ? -4.138 7.885 4.795 1.00 96.44 72 VAL A N 1
ATOM 545 C CA . VAL A 1 72 ? -3.301 6.895 4.089 1.00 96.44 72 VAL A CA 1
ATOM 546 C C . VAL A 1 72 ? -3.160 5.613 4.910 1.00 96.44 72 VAL A C 1
ATOM 548 O O . VAL A 1 72 ? -3.372 4.517 4.392 1.00 96.44 72 VAL A O 1
ATOM 551 N N . ARG A 1 73 ? -2.904 5.740 6.216 1.00 96.38 73 ARG A N 1
ATOM 552 C CA . ARG A 1 73 ? -2.874 4.624 7.165 1.00 96.38 73 ARG A CA 1
ATOM 553 C C . ARG A 1 73 ? -4.177 3.837 7.144 1.00 96.38 73 ARG A C 1
ATOM 555 O O . ARG A 1 73 ? -4.133 2.615 7.128 1.00 96.38 73 ARG A O 1
ATOM 562 N N . SER A 1 74 ? -5.323 4.515 7.127 1.00 96.12 74 SER A N 1
ATOM 563 C CA . SER A 1 74 ? -6.632 3.857 7.069 1.00 96.12 74 SER A CA 1
ATOM 564 C C . SER A 1 74 ? -6.812 3.082 5.762 1.00 96.12 74 SER A C 1
ATOM 566 O O . SER A 1 74 ? -7.178 1.912 5.810 1.00 96.12 74 SER A O 1
ATOM 568 N N . ILE A 1 75 ? -6.468 3.687 4.619 1.00 96.44 75 ILE A N 1
ATOM 569 C CA . ILE A 1 75 ? -6.516 3.029 3.300 1.00 96.44 75 ILE A CA 1
ATOM 570 C C . ILE A 1 75 ? -5.679 1.747 3.300 1.00 96.44 75 ILE A C 1
ATOM 572 O O . ILE A 1 75 ? -6.165 0.717 2.846 1.00 96.44 75 ILE A O 1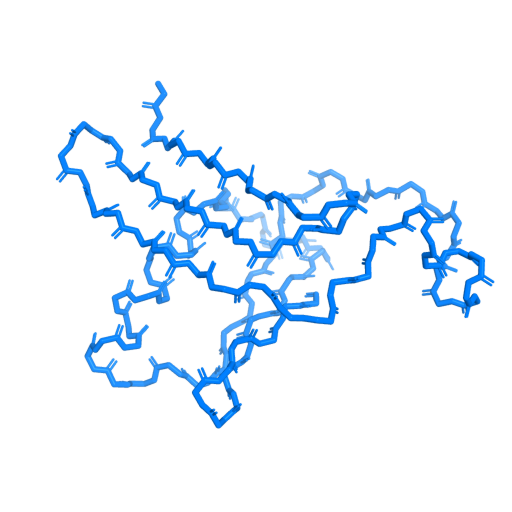
ATOM 576 N N . LEU A 1 76 ? -4.452 1.792 3.829 1.00 95.94 76 LEU A N 1
ATOM 577 C CA . LEU A 1 76 ? -3.542 0.641 3.863 1.00 95.94 76 LEU A CA 1
ATOM 578 C C . LEU A 1 76 ? -3.951 -0.406 4.908 1.00 95.94 76 LEU A C 1
ATOM 580 O O . LEU A 1 76 ? -3.832 -1.601 4.658 1.00 95.94 76 LEU A O 1
ATOM 584 N N . LYS A 1 77 ? -4.453 0.024 6.071 1.00 95.50 77 LYS A N 1
ATOM 585 C CA . LYS A 1 77 ? -4.898 -0.861 7.157 1.00 95.50 77 LYS A CA 1
ATOM 586 C C . LYS A 1 77 ? -6.037 -1.771 6.707 1.00 95.50 77 LYS A C 1
ATOM 588 O O . LYS A 1 77 ? -6.005 -2.958 7.012 1.00 95.50 77 LYS A O 1
ATOM 593 N N . TYR A 1 78 ? -7.024 -1.227 5.995 1.00 94.88 78 TYR A N 1
ATOM 594 C CA . TYR A 1 78 ? -8.216 -1.981 5.594 1.00 94.88 78 TYR A CA 1
ATOM 595 C C . TYR A 1 78 ? -7.994 -2.938 4.414 1.00 94.88 78 TYR A C 1
ATOM 597 O O . TYR A 1 78 ? -8.896 -3.701 4.094 1.00 94.88 78 TYR A O 1
ATOM 605 N N . LEU A 1 79 ? -6.788 -2.982 3.832 1.00 94.00 79 LEU A N 1
ATOM 606 C CA . LEU A 1 79 ? -6.407 -4.020 2.863 1.00 94.00 79 LEU A CA 1
ATOM 607 C C . LEU A 1 79 ? -6.113 -5.376 3.508 1.00 94.00 79 LEU A C 1
ATOM 609 O O . LEU A 1 79 ? -6.009 -6.381 2.805 1.00 94.00 79 LEU A O 1
ATOM 613 N N . PHE A 1 80 ? -5.939 -5.412 4.830 1.00 94.06 80 PHE A N 1
ATOM 614 C CA . PHE A 1 80 ? -5.591 -6.627 5.548 1.00 94.06 80 PHE A CA 1
ATOM 615 C C . PHE A 1 80 ? -6.726 -7.071 6.474 1.00 94.06 80 PHE A C 1
ATOM 617 O O . PHE A 1 80 ? -7.388 -6.241 7.102 1.00 94.06 80 PHE A O 1
ATOM 624 N N . PRO A 1 81 ? -6.933 -8.390 6.606 1.00 93.94 81 PRO A N 1
ATOM 625 C CA . PRO A 1 81 ? -7.887 -8.938 7.558 1.00 93.94 81 PRO A CA 1
ATOM 626 C C . PRO A 1 81 ? -7.409 -8.746 9.002 1.00 93.94 81 PRO A C 1
ATOM 628 O O . PRO A 1 81 ? -6.214 -8.609 9.272 1.00 93.94 81 PRO A O 1
ATOM 631 N N . VAL A 1 82 ? -8.352 -8.793 9.944 1.00 93.62 82 VAL A N 1
ATOM 632 C CA . VAL A 1 82 ? -8.052 -8.698 11.378 1.00 93.62 82 VAL A CA 1
ATOM 633 C C . VAL A 1 82 ? -7.256 -9.937 11.821 1.00 93.62 82 VAL A C 1
ATOM 635 O O . VAL A 1 82 ? -7.730 -11.060 11.622 1.00 93.62 82 VAL A O 1
ATOM 638 N N . PRO A 1 83 ? -6.052 -9.774 12.401 1.00 94.69 83 PRO A N 1
ATOM 639 C CA . PRO A 1 83 ? -5.251 -10.895 12.875 1.00 94.69 83 PRO A CA 1
ATOM 640 C C . PRO A 1 83 ? -5.848 -11.523 14.138 1.00 94.69 83 PRO A C 1
ATOM 642 O O . PRO A 1 83 ? -6.551 -10.869 14.905 1.00 94.69 83 PRO A O 1
ATOM 645 N N . ARG A 1 84 ? -5.515 -12.794 14.379 1.00 92.62 84 ARG A N 1
ATOM 646 C CA . ARG A 1 84 ? -5.717 -13.422 15.693 1.00 92.62 84 ARG A CA 1
ATOM 647 C C . ARG A 1 84 ? -4.664 -12.911 16.677 1.00 92.62 84 ARG A C 1
ATOM 649 O O . ARG A 1 84 ? -3.561 -12.562 16.256 1.00 92.62 84 ARG A O 1
ATOM 656 N N . GLU A 1 85 ? -4.983 -12.919 17.968 1.00 90.44 85 GLU A N 1
ATOM 657 C CA . GLU A 1 85 ? -4.081 -12.453 19.035 1.00 90.44 85 GLU A CA 1
ATOM 658 C C . GLU A 1 85 ? -2.752 -13.226 19.077 1.00 90.44 85 GLU A C 1
ATOM 660 O O . GLU A 1 85 ? -1.704 -12.655 19.365 1.00 90.44 85 GLU A O 1
ATOM 665 N N . ASP A 1 86 ? -2.773 -14.508 18.712 1.00 92.06 86 ASP A N 1
ATOM 666 C CA . ASP A 1 86 ? -1.609 -15.395 18.661 1.00 92.06 86 ASP A CA 1
ATOM 667 C C . ASP A 1 86 ? -0.839 -15.337 17.327 1.00 92.06 86 ASP A C 1
ATOM 669 O O . ASP A 1 86 ? 0.143 -16.066 17.136 1.00 92.06 86 ASP A O 1
ATOM 673 N N . SER A 1 87 ? -1.255 -14.482 16.381 1.00 92.88 87 SER A N 1
ATOM 674 C CA . SER A 1 87 ? -0.598 -14.390 15.078 1.00 92.88 87 SER A CA 1
ATOM 675 C C . SER A 1 87 ? 0.815 -13.832 15.209 1.00 92.88 87 SER A C 1
ATOM 677 O O . SER A 1 87 ? 1.020 -12.694 15.622 1.00 92.88 87 SER A O 1
ATOM 679 N N . LYS A 1 88 ? 1.800 -14.631 14.787 1.00 91.75 88 LYS A N 1
ATOM 680 C CA . LYS A 1 88 ? 3.230 -14.274 14.815 1.00 91.75 88 LYS A CA 1
ATOM 681 C C . LYS A 1 88 ? 3.704 -13.534 13.566 1.00 91.75 88 LYS A C 1
ATOM 683 O O . LYS A 1 88 ? 4.842 -13.078 13.517 1.00 91.75 88 LYS A O 1
ATOM 688 N N . ARG A 1 89 ? 2.874 -13.468 12.520 1.00 91.38 89 ARG A N 1
ATOM 689 C CA . ARG A 1 89 ? 3.231 -12.769 11.283 1.00 91.38 89 ARG A CA 1
ATOM 690 C C . ARG A 1 89 ? 3.026 -11.278 11.499 1.00 91.38 89 ARG A C 1
ATOM 692 O O . ARG A 1 89 ? 1.954 -10.870 11.928 1.00 91.38 89 ARG A O 1
ATOM 699 N N . VAL A 1 90 ? 4.020 -10.479 11.137 1.00 93.38 90 VAL A N 1
ATOM 700 C CA . VAL A 1 90 ? 3.975 -9.021 11.261 1.00 93.38 90 VAL A CA 1
ATOM 701 C C . VAL A 1 90 ? 4.294 -8.400 9.907 1.00 93.38 90 VAL A C 1
ATOM 703 O O . VAL A 1 90 ? 5.156 -8.905 9.192 1.00 93.38 90 VAL A O 1
ATOM 706 N N . ILE A 1 91 ? 3.580 -7.336 9.554 1.00 95.38 91 ILE A N 1
ATOM 707 C CA . ILE A 1 91 ? 3.902 -6.442 8.440 1.00 95.38 91 ILE A CA 1
ATOM 708 C C . ILE A 1 91 ? 4.128 -5.056 9.026 1.00 95.38 91 ILE A C 1
ATOM 710 O O . ILE A 1 91 ? 3.321 -4.575 9.823 1.00 95.38 91 ILE A O 1
ATOM 714 N N . THR A 1 92 ? 5.211 -4.409 8.619 1.00 96.19 92 THR A N 1
ATOM 715 C CA . THR A 1 92 ? 5.575 -3.072 9.078 1.00 96.19 92 THR A CA 1
ATOM 716 C C . THR A 1 92 ? 5.448 -2.074 7.938 1.00 96.19 92 THR A C 1
ATOM 718 O O . THR A 1 92 ? 6.037 -2.250 6.872 1.00 96.19 92 THR A O 1
ATOM 721 N N . LEU A 1 93 ? 4.700 -1.002 8.188 1.00 96.69 93 LEU A N 1
ATOM 722 C CA . LEU A 1 93 ? 4.632 0.186 7.349 1.00 96.69 93 LEU A CA 1
ATOM 723 C C . LEU A 1 93 ? 5.148 1.362 8.166 1.00 96.69 93 LEU A C 1
ATOM 725 O O . LEU A 1 93 ? 4.478 1.821 9.091 1.00 96.69 93 LEU A O 1
ATOM 729 N N . PHE A 1 94 ? 6.338 1.846 7.844 1.00 96.25 94 PHE A N 1
ATOM 730 C CA . PHE A 1 94 ? 6.892 3.007 8.525 1.00 96.25 94 PHE A CA 1
ATOM 731 C C . PHE A 1 94 ? 7.160 4.131 7.542 1.00 96.25 94 PHE A C 1
ATOM 733 O O . PHE A 1 94 ? 7.676 3.902 6.451 1.00 96.25 94 PHE A O 1
ATOM 740 N N . GLU A 1 95 ? 6.764 5.334 7.923 1.00 95.31 95 GLU A N 1
ATOM 741 C CA . GLU A 1 95 ? 7.018 6.541 7.157 1.00 95.31 95 GLU A CA 1
ATOM 742 C C . GLU A 1 95 ? 8.340 7.168 7.607 1.00 95.31 95 GLU A C 1
ATOM 744 O O . GLU A 1 95 ? 8.610 7.283 8.803 1.00 95.31 95 GLU A O 1
ATOM 749 N N . GLU A 1 96 ? 9.183 7.504 6.633 1.00 94.56 96 GLU A N 1
ATOM 750 C CA . GLU A 1 96 ? 10.432 8.228 6.832 1.00 94.56 96 GLU A CA 1
ATOM 751 C C . GLU A 1 96 ? 10.678 9.148 5.633 1.00 94.56 96 GLU A C 1
ATOM 753 O O . GLU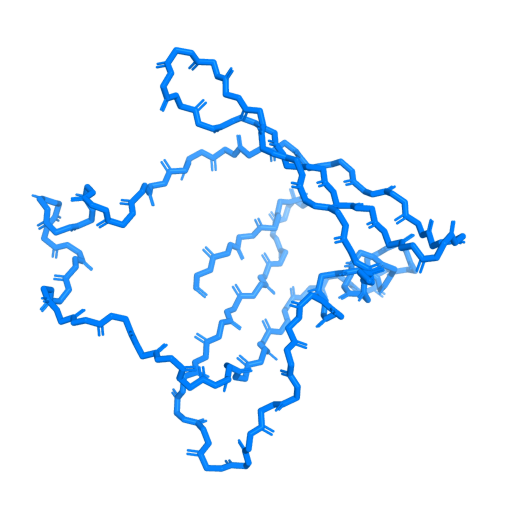 A 1 96 ? 10.941 8.676 4.523 1.00 94.56 96 GLU A O 1
ATOM 758 N N . GLY A 1 97 ? 10.609 10.460 5.861 1.00 90.25 97 GLY A N 1
ATOM 759 C CA . GLY A 1 97 ? 10.871 11.465 4.830 1.00 90.25 97 GLY A CA 1
ATOM 760 C C . GLY A 1 97 ? 9.839 11.434 3.703 1.00 90.25 97 GLY A C 1
ATOM 761 O O . GLY A 1 97 ? 10.223 11.434 2.536 1.00 90.25 97 GLY A O 1
ATOM 762 N N . ASP A 1 98 ? 8.551 11.336 4.052 1.00 88.62 98 ASP A N 1
ATOM 763 C CA . ASP A 1 98 ? 7.408 11.212 3.132 1.00 88.62 98 ASP A CA 1
ATOM 764 C C . ASP A 1 98 ? 7.406 9.932 2.272 1.00 88.62 98 ASP A C 1
ATOM 766 O O . ASP A 1 98 ? 6.565 9.757 1.386 1.00 88.62 98 ASP A O 1
ATOM 770 N N . ALA A 1 99 ? 8.300 8.982 2.559 1.00 94.31 99 ALA A N 1
ATOM 771 C CA . ALA A 1 99 ? 8.325 7.667 1.935 1.00 94.31 99 ALA A CA 1
ATOM 772 C C . ALA A 1 99 ? 7.839 6.593 2.915 1.00 94.31 99 ALA A C 1
ATOM 774 O O . ALA A 1 99 ? 8.357 6.453 4.022 1.00 94.31 99 ALA A O 1
ATOM 775 N N . ILE A 1 100 ? 6.872 5.778 2.487 1.00 96.44 100 ILE A N 1
ATOM 776 C CA . ILE A 1 100 ? 6.405 4.623 3.261 1.00 96.44 100 ILE A CA 1
ATOM 777 C C . ILE A 1 100 ? 7.261 3.417 2.891 1.00 96.44 100 ILE A C 1
ATOM 779 O O . ILE A 1 100 ? 7.245 2.952 1.751 1.00 96.44 100 ILE A O 1
ATOM 783 N N . ARG A 1 101 ? 7.988 2.876 3.866 1.00 95.75 101 ARG A N 1
ATOM 784 C CA . ARG A 1 101 ? 8.748 1.636 3.720 1.00 95.75 101 ARG A CA 1
ATOM 785 C C . ARG A 1 101 ? 7.910 0.456 4.203 1.00 95.75 101 ARG A C 1
ATOM 787 O O . ARG A 1 101 ? 7.353 0.488 5.299 1.00 95.75 101 ARG A O 1
ATOM 794 N N . PHE A 1 102 ? 7.844 -0.581 3.373 1.00 94.62 102 PHE A N 1
ATOM 795 C CA . PHE A 1 102 ? 7.058 -1.794 3.597 1.00 94.62 102 PHE A CA 1
ATOM 796 C C . PHE A 1 102 ? 7.985 -2.997 3.803 1.00 94.62 102 PHE A C 1
ATOM 798 O O . PHE A 1 102 ? 8.869 -3.230 2.973 1.00 94.62 102 PHE A O 1
ATOM 805 N N . ARG A 1 103 ? 7.806 -3.739 4.902 1.00 89.94 103 ARG A N 1
ATOM 806 C CA . ARG A 1 103 ? 8.557 -4.966 5.219 1.00 89.94 103 ARG A CA 1
ATOM 807 C C . ARG A 1 103 ? 7.689 -6.014 5.901 1.00 89.94 103 ARG A C 1
ATOM 809 O O . ARG A 1 103 ? 6.831 -5.622 6.723 1.00 89.94 103 ARG A O 1
#

Foldseek 3Di:
DQKDWDWDDDPPHTFKIWIDGPDPGDIDIDTDDPDDDQVVCVVVVNDPPDDDDPAFAAEAEADLPDPVSVVVVVSVVVVTDDGDPPDPHYWYWYDDPNDTDID

Sequence (103 aa):
VTDVIVLNETRGTPDALIVSHLPFGPTAKFTLFNVLPRHDMEALGRGTGAKMPQAFPQLLFHGLTTPLGQRVRSILKYLFPVPREDSKRVITLFEEGDAIRFR

Organism: NCBI:txid117903